Protein AF-A0A846UZ85-F1 (afdb_monomer_lite)

Radius of gyration: 20.07 Å; chains: 1; bounding box: 70×43×36 Å

Secondary structure (DSSP, 8-state):
---SSHHHHHHHHHHHHHSSS---EEE-TTS-EEETT-EEEE-SSEEEESSHHHHHHHHHHHHHT-HHHHHHHHTTTEEEESS--EEEEEEE-TT-SEEEEEETT-S-SS-TTSPEEEEEEGGGEESSS----

Foldseek 3Di:
DPPPPPVVVVVVVVVVVVPDDDDDWDAALVRDIDDAQAKWKFAAWFKWFLDPVLVVVLVVCVVVVNPVCNVVSCVVGMDTDRAIDIWGFHADDPPDQKTKIWAQQPDDDPDSRGTRITIGGSSRIGSDNDNDD

Sequence (133 aa):
MNLSHRTWLAAALTASLAGCHHGPTAPSADGGTLKEGLTAYARHATIGCKAKEDLETAAGFAKQGDKAGFFNYINGRCAAFDKPEAVKIARIEQGTSEQLVLVKGLDEPSDPSQPSELWMRNTSLTVNKQVQP

pLDDT: mean 79.58, std 17.71, range [40.59, 95.06]

Structure (mmCIF, N/CA/C/O backbone):
data_AF-A0A846UZ85-F1
#
_entry.id   AF-A0A846UZ85-F1
#
loop_
_atom_site.group_PDB
_atom_site.id
_atom_site.type_symbol
_atom_site.label_atom_id
_atom_site.label_alt_id
_atom_site.label_comp_id
_atom_site.label_asym_id
_atom_site.label_entity_id
_atom_site.label_seq_id
_atom_site.pdbx_PDB_ins_code
_atom_site.Cartn_x
_atom_site.Cartn_y
_atom_site.Cartn_z
_atom_site.occupancy
_atom_site.B_iso_or_equiv
_atom_site.auth_seq_id
_atom_site.auth_comp_id
_atom_site.auth_asym_id
_atom_site.auth_atom_id
_atom_site.pdbx_PDB_model_num
ATOM 1 N N . MET A 1 1 ? 52.066 28.495 -8.407 1.00 45.22 1 MET A N 1
ATOM 2 C CA . MET A 1 1 ? 50.674 28.585 -7.913 1.00 45.22 1 MET A CA 1
ATOM 3 C C . MET A 1 1 ? 49.732 28.527 -9.106 1.00 45.22 1 MET A C 1
ATOM 5 O O . MET A 1 1 ? 49.708 29.484 -9.859 1.00 45.22 1 MET A O 1
ATOM 9 N N . ASN A 1 2 ? 49.049 27.401 -9.335 1.00 42.06 2 ASN A N 1
ATOM 10 C CA . ASN A 1 2 ? 47.767 27.339 -10.061 1.00 42.06 2 ASN A CA 1
ATOM 11 C C . ASN A 1 2 ? 47.242 25.894 -10.048 1.00 42.06 2 ASN A C 1
ATOM 13 O O . ASN A 1 2 ? 47.226 25.197 -11.056 1.00 42.06 2 ASN A O 1
ATOM 17 N N . LEU A 1 3 ? 46.870 25.419 -8.856 1.00 45.62 3 LEU A N 1
ATOM 18 C CA . LEU A 1 3 ? 46.318 24.076 -8.643 1.00 45.62 3 LEU A CA 1
ATOM 19 C C . LEU A 1 3 ? 44.891 24.130 -8.065 1.00 45.62 3 LEU A C 1
ATOM 21 O O . LEU A 1 3 ? 44.499 23.246 -7.318 1.00 45.62 3 LEU A O 1
ATOM 25 N N . SER A 1 4 ? 44.125 25.188 -8.372 1.00 52.66 4 SER A N 1
ATOM 26 C CA . SER A 1 4 ? 42.826 25.443 -7.716 1.00 52.66 4 SER A CA 1
ATOM 27 C C . SER A 1 4 ? 41.602 25.441 -8.644 1.00 52.66 4 SER A C 1
ATOM 29 O O . SER A 1 4 ? 40.477 25.513 -8.167 1.00 52.66 4 SER A O 1
ATOM 31 N N . HIS A 1 5 ? 41.773 25.325 -9.967 1.00 45.00 5 HIS A N 1
ATOM 32 C CA . HIS A 1 5 ? 40.640 25.452 -10.905 1.00 45.00 5 HIS A CA 1
ATOM 33 C C . HIS A 1 5 ? 40.160 24.137 -11.537 1.00 45.00 5 HIS A C 1
ATOM 35 O O . HIS A 1 5 ? 39.023 24.064 -11.994 1.00 45.00 5 HIS A O 1
ATOM 41 N N . ARG A 1 6 ? 40.978 23.075 -11.551 1.00 45.91 6 ARG A N 1
ATOM 42 C CA . ARG A 1 6 ? 40.608 21.795 -12.191 1.00 45.91 6 ARG A CA 1
ATOM 43 C C . ARG A 1 6 ? 39.785 20.863 -11.301 1.00 45.91 6 ARG A C 1
ATOM 45 O O . ARG A 1 6 ? 39.051 20.029 -11.817 1.00 45.91 6 ARG A O 1
ATOM 52 N N . THR A 1 7 ? 39.871 21.021 -9.985 1.00 47.78 7 THR A N 1
ATOM 53 C CA . THR A 1 7 ? 39.225 20.116 -9.022 1.00 47.78 7 THR A CA 1
ATOM 54 C C . THR A 1 7 ? 37.738 20.423 -8.819 1.00 47.78 7 THR A C 1
ATOM 56 O O . THR A 1 7 ? 36.971 19.530 -8.478 1.00 47.78 7 THR A O 1
ATOM 59 N N . TRP A 1 8 ? 37.300 21.656 -9.098 1.00 40.59 8 TRP A N 1
ATOM 60 C CA . TRP A 1 8 ? 35.896 22.068 -8.950 1.00 40.59 8 TRP A CA 1
ATOM 61 C C . TRP A 1 8 ? 35.003 21.656 -10.129 1.00 40.59 8 TRP A C 1
ATOM 63 O O . TRP A 1 8 ? 33.823 21.373 -9.939 1.00 40.59 8 TRP A O 1
ATOM 73 N N . LEU A 1 9 ? 35.563 21.547 -11.338 1.00 43.88 9 LEU A N 1
ATOM 74 C CA . LEU A 1 9 ? 34.821 21.111 -12.529 1.00 43.88 9 LEU A CA 1
ATOM 75 C C . LEU A 1 9 ? 34.467 19.618 -12.496 1.00 43.88 9 LEU A C 1
ATOM 77 O O . LEU A 1 9 ? 33.411 19.231 -12.989 1.00 43.88 9 LEU A O 1
ATOM 81 N N . ALA A 1 10 ? 35.306 18.784 -11.874 1.00 47.78 10 ALA A N 1
ATOM 82 C CA . ALA A 1 10 ? 35.020 17.359 -11.732 1.00 47.78 10 ALA A CA 1
ATOM 83 C C . ALA A 1 10 ? 33.866 17.098 -10.750 1.00 47.78 10 ALA A C 1
ATOM 85 O O . ALA A 1 10 ? 33.005 16.277 -11.046 1.00 47.78 10 ALA A O 1
ATOM 86 N N . ALA A 1 11 ? 33.804 17.834 -9.634 1.00 48.47 11 ALA A N 1
ATOM 87 C CA . ALA A 1 11 ? 32.744 17.684 -8.634 1.00 48.47 11 ALA A CA 1
ATOM 88 C C . ALA A 1 11 ? 31.370 18.157 -9.145 1.00 48.47 11 ALA A C 1
ATOM 90 O O . ALA A 1 11 ? 30.348 17.549 -8.833 1.00 48.47 11 ALA A O 1
ATOM 91 N N . ALA A 1 12 ? 31.338 19.204 -9.976 1.00 47.97 12 ALA A N 1
ATOM 92 C CA . ALA A 1 12 ? 30.100 19.679 -10.590 1.00 47.97 12 ALA A CA 1
ATOM 93 C C . ALA A 1 12 ? 29.547 18.698 -11.645 1.00 47.97 12 ALA A C 1
ATOM 95 O O . ALA A 1 12 ? 28.328 18.564 -11.768 1.00 47.97 12 ALA A O 1
ATOM 96 N N . LEU A 1 13 ? 30.411 17.968 -12.369 1.00 44.44 13 LEU A N 1
ATOM 97 C CA . LEU A 1 13 ? 29.971 16.955 -13.337 1.00 44.44 13 LEU A CA 1
ATOM 98 C C . LEU A 1 13 ? 29.518 15.641 -12.679 1.00 44.44 13 LEU A C 1
ATOM 100 O O . LEU A 1 13 ? 28.495 15.092 -13.080 1.00 44.44 13 LEU A O 1
ATOM 104 N N . THR A 1 14 ? 30.191 15.142 -11.637 1.00 49.66 14 THR A N 1
ATOM 105 C CA . THR A 1 14 ? 29.709 13.936 -10.932 1.00 49.66 14 THR A CA 1
ATOM 106 C C . THR A 1 14 ? 28.424 14.180 -10.140 1.00 49.66 14 THR A C 1
ATOM 108 O O . THR A 1 14 ? 27.604 13.269 -10.041 1.00 49.66 14 THR A O 1
ATOM 111 N N . ALA A 1 15 ? 28.184 15.402 -9.652 1.00 46.09 15 ALA A N 1
ATOM 112 C CA . ALA A 1 15 ? 26.910 15.765 -9.027 1.00 46.09 15 ALA A CA 1
ATOM 113 C C . ALA A 1 15 ? 25.755 15.906 -10.041 1.00 46.09 15 ALA A C 1
ATOM 115 O O . ALA A 1 15 ? 24.614 15.586 -9.715 1.00 46.09 15 ALA A O 1
ATOM 116 N N . SER A 1 16 ? 26.034 16.327 -11.281 1.00 43.34 16 SER A N 1
ATOM 117 C CA . SER A 1 16 ? 25.010 16.452 -12.333 1.00 43.34 16 SER A CA 1
ATOM 118 C C . SER A 1 16 ? 24.689 15.128 -13.038 1.00 43.34 16 SER A C 1
ATOM 120 O O . SER A 1 16 ? 23.579 14.963 -13.532 1.00 43.34 16 SER A O 1
ATOM 122 N N . LEU A 1 17 ? 25.588 14.139 -13.003 1.00 43.44 17 LEU A N 1
ATOM 123 C CA . LEU A 1 17 ? 25.321 12.775 -13.489 1.00 43.44 17 LEU A CA 1
ATOM 124 C C . LEU A 1 17 ? 24.546 11.898 -12.485 1.00 43.44 17 LEU A C 1
ATOM 126 O O . LEU A 1 17 ? 23.862 10.965 -12.901 1.00 43.44 17 LEU A O 1
ATOM 130 N N . ALA A 1 18 ? 24.578 12.211 -11.184 1.00 45.72 18 ALA A N 1
ATOM 131 C CA . ALA A 1 18 ? 23.742 11.536 -10.183 1.00 45.72 18 ALA A CA 1
ATOM 132 C C . ALA A 1 18 ? 22.276 12.031 -10.183 1.00 45.72 18 ALA A C 1
ATOM 134 O O . ALA A 1 18 ? 21.378 11.336 -9.699 1.00 45.72 18 ALA A O 1
ATOM 135 N N . GLY A 1 19 ? 22.023 13.215 -10.753 1.00 47.41 19 GLY A N 1
ATOM 136 C CA . GLY A 1 19 ? 20.718 13.881 -10.746 1.00 47.41 19 GLY A CA 1
ATOM 137 C C . GLY A 1 19 ? 19.748 13.492 -11.868 1.00 47.41 19 GLY A C 1
ATOM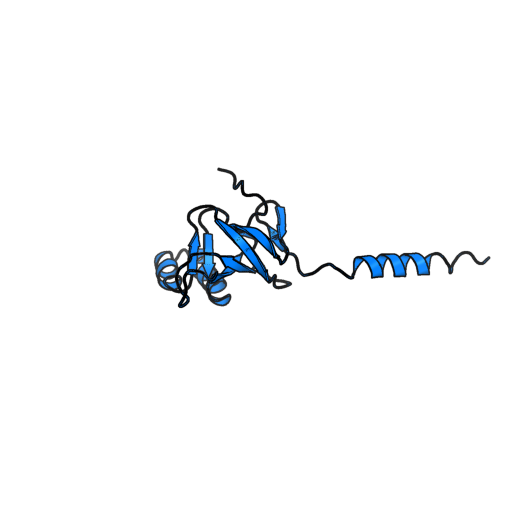 138 O O . GLY A 1 19 ? 18.609 13.942 -11.836 1.00 47.41 19 GLY A O 1
ATOM 139 N N . CYS A 1 20 ? 20.143 12.670 -12.848 1.00 51.69 20 CYS A N 1
ATOM 140 C CA . CYS A 1 20 ? 19.389 12.571 -14.111 1.00 51.69 20 CYS A CA 1
ATOM 141 C C . CYS A 1 20 ? 18.493 11.331 -14.307 1.00 51.69 20 CYS A C 1
ATOM 143 O O . CYS A 1 20 ? 17.842 11.250 -15.344 1.00 51.69 20 CYS A O 1
ATOM 145 N N . HIS A 1 21 ? 18.384 10.390 -13.357 1.00 51.00 21 HIS A N 1
ATOM 146 C CA . HIS A 1 21 ? 17.544 9.182 -13.547 1.00 51.00 21 HIS A CA 1
ATOM 147 C C . HIS A 1 21 ? 16.773 8.681 -12.314 1.00 51.00 21 HIS A C 1
ATOM 149 O O . HIS A 1 21 ? 16.266 7.559 -12.313 1.00 51.00 21 HIS A O 1
ATOM 155 N N . HIS A 1 22 ? 16.642 9.487 -11.263 1.00 59.28 22 HIS A N 1
ATOM 156 C CA . HIS A 1 22 ? 15.922 9.069 -10.060 1.00 59.28 22 HIS A CA 1
ATOM 157 C C . HIS A 1 22 ? 14.499 9.628 -10.085 1.00 59.28 22 HIS A C 1
ATOM 159 O O . HIS A 1 22 ? 14.227 10.696 -9.544 1.00 59.28 22 HIS A O 1
ATOM 165 N N . GLY A 1 23 ? 13.590 8.901 -10.746 1.00 73.19 23 GLY A N 1
ATOM 166 C CA . GLY A 1 23 ? 12.152 9.104 -10.555 1.00 73.19 23 GLY A CA 1
ATOM 167 C C . GLY A 1 23 ? 11.769 8.985 -9.070 1.00 73.19 23 GLY A C 1
ATOM 168 O O . GLY A 1 23 ? 12.566 8.488 -8.267 1.00 73.19 23 GLY A O 1
ATOM 169 N N . PRO A 1 24 ? 10.574 9.452 -8.678 1.00 87.12 24 PRO A N 1
ATOM 170 C CA . PRO A 1 24 ? 10.148 9.424 -7.286 1.00 87.12 24 PRO A CA 1
ATOM 171 C C . PRO A 1 24 ? 10.227 8.010 -6.695 1.00 87.12 24 PRO A C 1
ATOM 173 O O . PRO A 1 24 ? 9.901 7.014 -7.339 1.00 87.12 24 PRO A O 1
ATOM 176 N N . THR A 1 25 ? 10.688 7.939 -5.448 1.00 90.88 25 THR A N 1
ATOM 177 C CA . THR A 1 25 ? 10.810 6.709 -4.656 1.00 90.88 25 THR A CA 1
ATOM 178 C C . THR A 1 25 ? 10.123 6.897 -3.316 1.00 90.88 25 THR A C 1
ATOM 180 O O . THR A 1 25 ? 10.090 8.019 -2.810 1.00 90.88 25 THR A O 1
ATOM 183 N N . ALA A 1 26 ? 9.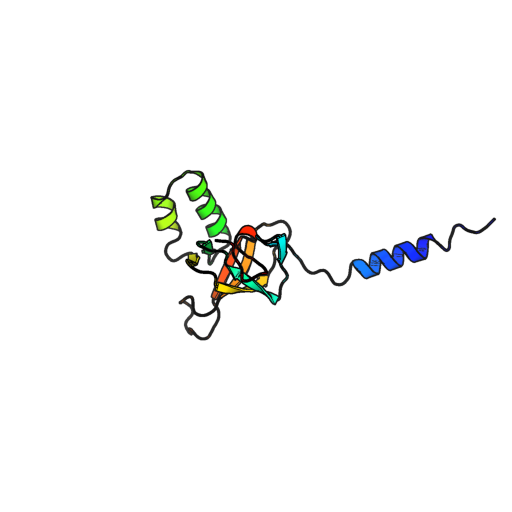694 5.813 -2.673 1.00 91.31 26 ALA A N 1
ATOM 184 C CA . ALA A 1 26 ? 9.353 5.862 -1.250 1.00 91.31 26 ALA A CA 1
ATOM 185 C C . ALA A 1 26 ? 9.820 4.602 -0.512 1.00 91.31 26 ALA A C 1
ATOM 187 O O . ALA A 1 26 ? 10.085 3.581 -1.152 1.00 91.31 26 ALA A O 1
ATOM 188 N N . PRO A 1 27 ? 9.935 4.644 0.825 1.00 93.00 27 PRO A N 1
ATOM 189 C CA . PRO A 1 27 ? 10.283 3.459 1.592 1.00 93.00 27 PRO A CA 1
ATOM 190 C C . PRO A 1 27 ? 9.124 2.460 1.580 1.00 93.00 27 PRO A C 1
ATOM 192 O O . PRO A 1 27 ? 7.960 2.850 1.637 1.00 93.00 27 PRO A O 1
ATOM 195 N N . SER A 1 28 ? 9.453 1.178 1.518 1.00 92.38 28 SER A N 1
ATOM 196 C CA . SER A 1 28 ? 8.521 0.062 1.714 1.00 92.38 28 SER A CA 1
ATOM 197 C C . SER A 1 28 ? 8.469 -0.358 3.185 1.00 92.38 28 SER A C 1
ATOM 199 O O . SER A 1 28 ? 9.335 0.006 3.984 1.00 92.38 28 SER A O 1
ATOM 201 N N . ALA A 1 29 ? 7.462 -1.144 3.550 1.00 91.56 29 ALA A N 1
ATOM 202 C CA . ALA A 1 29 ? 7.252 -1.626 4.910 1.00 91.56 29 ALA A CA 1
ATOM 203 C C . ALA A 1 29 ? 8.360 -2.567 5.419 1.00 91.56 29 ALA A C 1
ATOM 205 O O . ALA A 1 29 ? 8.559 -2.666 6.626 1.00 91.56 29 ALA A O 1
ATOM 206 N N . ASP A 1 30 ? 9.078 -3.246 4.521 1.00 91.50 30 ASP A N 1
ATOM 207 C CA . ASP A 1 30 ? 10.199 -4.146 4.819 1.00 91.50 30 ASP A CA 1
ATOM 208 C C . ASP A 1 30 ? 11.573 -3.466 4.663 1.00 91.50 30 ASP A C 1
ATOM 210 O O . ASP A 1 30 ? 12.601 -4.134 4.591 1.00 91.50 30 ASP A O 1
ATOM 214 N N . GLY A 1 31 ? 11.608 -2.129 4.621 1.00 89.88 31 GLY A N 1
ATOM 215 C CA . GLY A 1 31 ? 12.848 -1.348 4.580 1.00 89.88 31 GLY A CA 1
ATOM 216 C C . GLY A 1 31 ? 13.507 -1.250 3.199 1.00 89.88 31 GLY A C 1
ATOM 217 O O . GLY A 1 31 ? 14.543 -0.602 3.067 1.00 89.88 31 GLY A O 1
ATOM 218 N N . GLY A 1 32 ? 12.914 -1.846 2.161 1.00 91.88 32 GLY A N 1
ATOM 219 C CA . GLY A 1 32 ? 13.313 -1.645 0.766 1.00 91.88 32 GLY A CA 1
ATOM 220 C C . GLY A 1 32 ? 12.790 -0.334 0.164 1.00 91.88 32 GLY A C 1
ATOM 221 O O . GLY A 1 32 ? 12.094 0.444 0.824 1.00 91.88 32 GLY A O 1
ATOM 222 N N . THR A 1 33 ? 13.057 -0.121 -1.126 1.00 93.25 33 THR A N 1
ATOM 223 C CA . THR A 1 33 ? 12.666 1.095 -1.860 1.00 93.25 33 THR A CA 1
ATOM 224 C C . THR A 1 33 ? 11.650 0.788 -2.956 1.00 93.25 33 THR A C 1
ATOM 226 O O . THR A 1 33 ? 11.934 0.026 -3.880 1.00 93.25 33 THR A O 1
ATOM 229 N N . LEU A 1 34 ? 10.494 1.443 -2.890 1.00 93.12 34 LEU A N 1
ATOM 230 C CA . LEU A 1 34 ? 9.455 1.427 -3.916 1.00 93.12 34 LEU A CA 1
ATOM 231 C C . LEU A 1 34 ? 9.803 2.378 -5.066 1.00 93.12 34 LEU A C 1
ATOM 233 O O . LEU A 1 34 ? 10.319 3.475 -4.832 1.00 93.12 34 LEU A O 1
ATOM 237 N N . LYS A 1 35 ? 9.501 1.955 -6.299 1.00 92.69 35 LYS A N 1
ATOM 238 C CA . LYS A 1 35 ? 9.711 2.702 -7.551 1.00 92.69 35 LYS A CA 1
ATOM 239 C C . LYS A 1 35 ? 8.534 2.487 -8.496 1.00 92.69 35 LYS A C 1
ATOM 241 O O . LYS A 1 35 ? 7.930 1.418 -8.479 1.00 92.69 35 LYS A O 1
ATOM 246 N N . GLU A 1 36 ? 8.247 3.458 -9.355 1.00 91.88 36 GLU A N 1
ATOM 247 C CA . GLU A 1 36 ? 7.276 3.273 -10.439 1.00 91.88 36 GLU A CA 1
ATOM 248 C C . GLU A 1 36 ? 7.660 2.086 -11.334 1.00 91.88 36 GLU A C 1
ATOM 250 O O . GLU A 1 36 ? 8.836 1.806 -11.574 1.00 91.88 36 GLU A O 1
ATOM 255 N N . GLY A 1 37 ? 6.656 1.341 -11.791 1.00 90.81 37 GLY A N 1
ATOM 256 C CA . GLY A 1 37 ? 6.817 0.116 -12.567 1.00 90.81 37 GLY A CA 1
ATOM 257 C C . GLY A 1 37 ? 7.202 -1.123 -11.752 1.00 90.81 37 GLY A C 1
ATOM 258 O O . GLY A 1 37 ? 7.082 -2.232 -12.278 1.00 90.81 37 GLY A O 1
ATOM 259 N N . LEU A 1 38 ? 7.614 -0.969 -10.488 1.00 93.75 38 LEU A N 1
ATOM 260 C CA . LEU A 1 38 ? 7.988 -2.082 -9.616 1.00 93.75 38 LEU A CA 1
ATOM 261 C C . LEU A 1 38 ? 6.767 -2.940 -9.268 1.00 93.75 38 LEU A C 1
ATOM 263 O O . LEU A 1 38 ? 5.681 -2.425 -9.011 1.00 93.75 38 LEU A O 1
ATOM 267 N N . THR A 1 39 ? 6.962 -4.257 -9.211 1.00 94.56 39 THR A N 1
ATOM 268 C CA . THR A 1 39 ? 6.008 -5.149 -8.540 1.00 94.56 39 THR A CA 1
ATOM 269 C C . THR A 1 39 ? 6.332 -5.179 -7.053 1.00 94.56 39 THR A C 1
ATOM 271 O O . THR A 1 39 ? 7.433 -5.572 -6.673 1.00 94.56 39 THR A O 1
ATOM 274 N N . ALA A 1 40 ? 5.379 -4.757 -6.234 1.00 93.81 40 ALA A N 1
ATOM 275 C CA . ALA A 1 40 ? 5.418 -4.848 -4.783 1.00 93.81 40 ALA A CA 1
ATOM 276 C C . ALA A 1 40 ? 4.330 -5.818 -4.308 1.00 93.81 40 ALA A C 1
ATOM 278 O O . ALA A 1 40 ? 3.567 -6.363 -5.109 1.00 93.81 40 ALA A O 1
ATOM 279 N N . TYR A 1 41 ? 4.255 -6.035 -3.003 1.00 92.44 41 TYR A N 1
ATOM 280 C CA . TYR A 1 41 ? 3.249 -6.890 -2.396 1.00 92.44 41 TYR A CA 1
ATOM 281 C C . TYR A 1 41 ? 2.475 -6.106 -1.350 1.00 92.44 41 TYR A C 1
ATOM 283 O O . TYR A 1 41 ? 3.078 -5.466 -0.491 1.00 92.44 41 TYR A O 1
ATOM 291 N N . ALA A 1 42 ? 1.147 -6.165 -1.404 1.00 91.62 42 ALA A N 1
ATOM 292 C CA . ALA A 1 42 ? 0.321 -5.745 -0.285 1.00 91.62 42 ALA A CA 1
ATOM 293 C C . ALA A 1 42 ? 0.742 -6.558 0.944 1.00 91.62 42 ALA A C 1
ATOM 295 O O . ALA A 1 42 ? 0.743 -7.789 0.930 1.00 91.62 42 ALA A O 1
ATOM 296 N N . ARG A 1 43 ? 1.150 -5.868 2.003 1.00 83.50 43 ARG A N 1
ATOM 297 C CA . ARG A 1 43 ? 1.368 -6.459 3.320 1.00 83.50 43 ARG A CA 1
ATOM 298 C C . ARG A 1 43 ? 0.027 -7.033 3.808 1.00 83.50 43 ARG A C 1
ATOM 300 O O . ARG A 1 43 ? -1.012 -6.525 3.399 1.00 83.50 43 ARG A O 1
ATOM 307 N N . HIS A 1 44 ? 0.039 -8.076 4.648 1.00 74.38 44 HIS A N 1
ATOM 308 C CA . HIS A 1 44 ? -1.180 -8.658 5.249 1.00 74.38 44 HIS A CA 1
ATOM 309 C C . HIS A 1 44 ? -2.213 -7.598 5.687 1.00 74.38 44 HIS A C 1
ATOM 311 O O . HIS A 1 44 ? -1.812 -6.493 6.047 1.00 74.38 44 HIS A O 1
ATOM 317 N N . ALA A 1 45 ? -3.500 -7.975 5.724 1.00 80.25 45 ALA A N 1
ATOM 318 C CA . ALA A 1 45 ? -4.646 -7.182 6.195 1.00 80.25 45 ALA A CA 1
ATOM 319 C C . ALA A 1 45 ? -4.470 -5.662 6.006 1.00 80.25 45 ALA A C 1
ATOM 321 O O . ALA A 1 45 ? -4.237 -4.916 6.961 1.00 80.25 45 ALA A O 1
ATOM 322 N N . THR A 1 46 ? -4.560 -5.205 4.759 1.00 89.62 46 THR A N 1
ATOM 323 C CA . THR A 1 46 ? -4.486 -3.780 4.410 1.00 89.62 46 THR A CA 1
ATOM 324 C C . THR A 1 46 ? -5.639 -3.364 3.502 1.00 89.62 46 THR A C 1
ATOM 326 O O . THR A 1 46 ? -6.472 -4.184 3.126 1.00 89.62 46 THR A O 1
ATOM 329 N N . ILE A 1 47 ? -5.708 -2.078 3.164 1.00 91.44 47 ILE A N 1
ATOM 330 C CA . ILE A 1 47 ? -6.683 -1.530 2.227 1.00 91.44 47 ILE A CA 1
ATOM 331 C C . ILE A 1 47 ? -5.992 -0.720 1.131 1.00 91.44 47 ILE A C 1
ATOM 333 O O . ILE A 1 47 ? -4.951 -0.096 1.353 1.00 91.44 47 ILE A O 1
ATOM 337 N N . GLY A 1 48 ? -6.616 -0.698 -0.040 1.00 93.38 48 GLY A N 1
ATOM 338 C CA . GLY A 1 48 ? -6.339 0.262 -1.101 1.00 93.38 48 GLY A CA 1
ATOM 339 C C . GLY A 1 48 ? -7.635 0.931 -1.532 1.00 93.38 48 GLY A C 1
ATOM 340 O O . GLY A 1 48 ? -8.651 0.254 -1.655 1.00 93.38 48 GLY A O 1
ATOM 341 N N . CYS A 1 49 ? -7.627 2.245 -1.729 1.00 93.75 49 CYS A N 1
ATOM 342 C CA . CYS A 1 49 ? -8.835 3.020 -2.012 1.00 93.75 49 CYS A CA 1
ATOM 343 C C . CYS A 1 49 ? -8.830 3.604 -3.423 1.00 93.75 49 CYS A C 1
ATOM 345 O O . CYS A 1 49 ? -7.777 3.945 -3.951 1.00 93.75 49 CYS A O 1
ATOM 347 N N . LYS A 1 50 ? -10.009 3.735 -4.036 1.00 91.75 50 LYS A N 1
ATOM 348 C CA . LYS A 1 50 ? -10.166 4.303 -5.385 1.00 91.75 50 LYS A CA 1
ATOM 349 C C . LYS A 1 50 ? -9.729 5.772 -5.431 1.00 91.75 50 LYS A C 1
ATOM 351 O O . LYS A 1 50 ? -9.164 6.209 -6.429 1.00 91.75 50 LYS A O 1
ATOM 356 N N . ALA A 1 51 ? -9.941 6.512 -4.341 1.00 91.62 51 ALA A N 1
ATOM 357 C CA . ALA A 1 51 ? -9.461 7.878 -4.168 1.00 91.62 51 ALA A CA 1
ATOM 358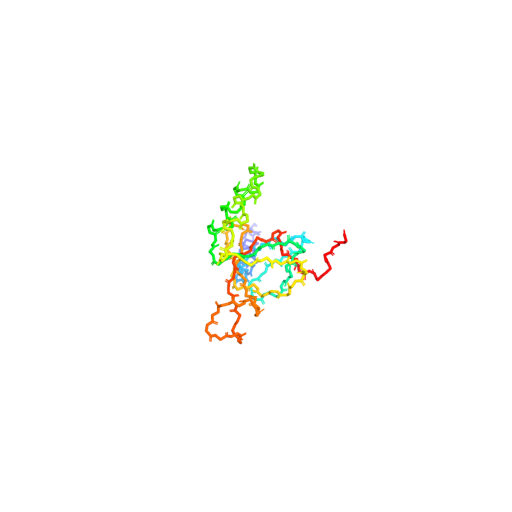 C C . ALA A 1 51 ? -8.428 7.974 -3.036 1.00 91.62 51 ALA A C 1
ATOM 360 O O . ALA A 1 51 ? -8.421 7.175 -2.094 1.00 91.62 51 ALA A O 1
ATOM 361 N N . LYS A 1 52 ? -7.544 8.969 -3.122 1.00 91.19 52 LYS A N 1
ATOM 362 C CA . LYS A 1 52 ? -6.489 9.187 -2.128 1.00 91.19 52 LYS A CA 1
ATOM 363 C C . LYS A 1 52 ? -7.066 9.710 -0.811 1.00 91.19 52 LYS A C 1
ATOM 365 O O . LYS A 1 52 ? -6.663 9.278 0.264 1.00 91.19 52 LYS A O 1
ATOM 370 N N . GLU A 1 53 ? -8.062 10.582 -0.894 1.00 92.06 53 GLU A N 1
ATOM 371 C CA . GLU A 1 53 ? -8.752 11.212 0.236 1.00 92.06 53 GLU A CA 1
ATOM 372 C C . GLU A 1 53 ? -9.491 10.176 1.103 1.00 92.06 53 GLU A C 1
ATOM 374 O O . GLU A 1 53 ? -9.625 10.335 2.323 1.00 92.06 53 GLU A O 1
ATOM 379 N N . ASP A 1 54 ? -9.921 9.069 0.489 1.00 93.56 54 ASP A N 1
ATOM 380 C CA . ASP A 1 54 ? -10.542 7.954 1.201 1.00 93.56 54 ASP A CA 1
ATOM 381 C C . ASP A 1 54 ? -9.540 7.270 2.150 1.00 93.56 54 ASP A C 1
ATOM 383 O O . ASP A 1 54 ? -9.928 6.854 3.244 1.00 93.56 54 ASP A O 1
ATOM 387 N N . LEU A 1 55 ? -8.242 7.205 1.805 1.00 90.56 55 LEU A N 1
ATOM 388 C CA . LEU A 1 55 ? -7.212 6.674 2.710 1.00 90.56 55 LEU A CA 1
ATOM 389 C C . LEU A 1 55 ? -7.038 7.553 3.947 1.00 90.56 55 LEU A C 1
ATOM 391 O O . LEU A 1 55 ? -6.880 7.032 5.057 1.00 90.56 55 LEU A O 1
ATOM 395 N N . GLU A 1 56 ? -7.014 8.873 3.766 1.00 88.75 56 GLU A N 1
ATOM 396 C CA . GLU A 1 56 ? -6.866 9.834 4.863 1.00 88.75 56 GLU A CA 1
ATOM 397 C C . GLU A 1 56 ? -8.054 9.744 5.815 1.00 88.75 56 GLU A C 1
ATOM 399 O O . GLU A 1 56 ? -7.881 9.617 7.032 1.00 88.75 56 GLU A O 1
ATOM 404 N N . THR A 1 57 ? -9.260 9.705 5.254 1.00 91.75 57 THR A N 1
ATOM 405 C CA . THR A 1 57 ? -10.493 9.605 6.033 1.00 91.75 57 THR A CA 1
ATOM 406 C C . THR A 1 57 ? -10.597 8.259 6.752 1.00 91.75 57 THR A C 1
ATOM 408 O O . THR A 1 57 ? -10.887 8.219 7.950 1.00 91.75 57 THR A O 1
ATOM 411 N N . ALA A 1 58 ? -10.255 7.154 6.081 1.00 88.38 58 ALA A N 1
ATOM 412 C CA . ALA A 1 58 ? -10.175 5.832 6.697 1.00 88.38 58 ALA A CA 1
ATOM 413 C C . ALA A 1 58 ? -9.135 5.790 7.838 1.00 88.38 58 ALA A C 1
ATOM 415 O O . ALA A 1 58 ? -9.387 5.206 8.894 1.00 88.38 58 ALA A O 1
ATOM 416 N N . ALA A 1 59 ? -7.988 6.471 7.690 1.00 85.31 59 ALA A N 1
ATOM 417 C CA . ALA A 1 59 ? -7.045 6.668 8.798 1.00 85.31 59 ALA A CA 1
ATOM 418 C C . ALA A 1 59 ? -7.665 7.445 9.959 1.00 85.31 59 ALA A C 1
ATOM 420 O O . ALA A 1 59 ? -7.386 7.132 11.116 1.00 85.31 59 ALA A O 1
ATOM 421 N N . GLY A 1 60 ? -8.455 8.474 9.651 1.00 89.88 60 GLY A N 1
ATOM 422 C CA . GLY A 1 60 ? -9.166 9.288 10.628 1.00 89.88 60 GLY A CA 1
ATOM 423 C C . GLY A 1 60 ? -10.065 8.439 11.522 1.00 89.88 60 GLY A C 1
ATOM 424 O O . GLY A 1 60 ? -9.939 8.522 12.744 1.00 89.88 60 GLY A O 1
ATOM 425 N N . PHE A 1 61 ? -10.891 7.570 10.931 1.00 89.75 61 PHE A N 1
ATOM 426 C CA . PHE A 1 61 ? -11.735 6.633 11.681 1.00 89.75 61 PHE A CA 1
ATOM 427 C C . PHE A 1 61 ? -10.912 5.652 12.524 1.00 89.75 61 PHE A C 1
ATOM 429 O O . PHE A 1 61 ? -11.183 5.478 13.713 1.00 89.75 61 PHE A O 1
ATOM 436 N N . ALA A 1 62 ? -9.858 5.062 11.947 1.00 83.44 62 ALA A N 1
ATOM 437 C CA . ALA A 1 62 ? -8.995 4.120 12.661 1.00 83.44 62 ALA A CA 1
ATOM 438 C C . ALA A 1 62 ? -8.312 4.759 13.886 1.00 83.44 62 ALA A C 1
ATOM 440 O O . ALA A 1 62 ? -8.263 4.148 14.952 1.00 83.44 62 ALA A O 1
ATOM 441 N N . LYS A 1 63 ? -7.837 6.007 13.766 1.00 88.69 63 LYS A N 1
ATOM 442 C CA . LYS A 1 63 ? -7.230 6.767 14.875 1.00 88.69 63 LYS A CA 1
ATOM 443 C C . LYS A 1 63 ? -8.219 7.081 15.997 1.00 88.69 63 LYS A C 1
ATOM 445 O O . LYS A 1 63 ? -7.816 7.156 17.152 1.00 88.69 63 LYS A O 1
ATOM 450 N N . GLN A 1 64 ? -9.492 7.267 15.662 1.00 92.50 64 GLN A N 1
ATOM 451 C CA . GLN A 1 64 ? -10.563 7.542 16.625 1.00 92.50 64 GLN A CA 1
ATOM 452 C C . GLN A 1 64 ? -11.118 6.266 17.277 1.00 92.50 64 GLN A C 1
ATOM 454 O O . GLN A 1 64 ? -11.911 6.349 18.209 1.00 92.50 64 GLN A O 1
ATOM 459 N N . GLY A 1 65 ? -10.716 5.084 16.799 1.00 90.81 65 GLY A N 1
ATOM 460 C CA . GLY A 1 65 ? -11.251 3.805 17.264 1.00 90.81 65 GLY A CA 1
ATOM 461 C C . GLY A 1 65 ? -12.674 3.508 16.777 1.00 90.81 65 GLY A C 1
ATOM 462 O O . GLY A 1 65 ? -13.272 2.528 17.225 1.00 90.81 65 GLY A O 1
ATOM 463 N N . ASP A 1 66 ? -13.214 4.303 15.848 1.00 93.00 66 ASP A N 1
ATOM 464 C CA . ASP A 1 66 ? -14.553 4.113 15.291 1.00 93.00 66 ASP A CA 1
ATOM 465 C C . ASP A 1 66 ? -14.543 3.039 14.196 1.00 93.00 66 ASP A C 1
ATOM 467 O O . ASP A 1 66 ? -14.441 3.309 12.997 1.00 93.00 66 ASP A O 1
ATOM 471 N N . LYS A 1 67 ? -14.633 1.778 14.628 1.00 90.06 67 LYS A N 1
ATOM 472 C CA . LYS A 1 67 ? -14.640 0.622 13.721 1.00 90.06 67 LYS A CA 1
ATOM 473 C C . LYS A 1 67 ? -15.882 0.587 12.831 1.00 90.06 67 LYS A C 1
ATOM 475 O O . LYS A 1 67 ? -15.778 0.216 11.667 1.00 90.06 67 LYS A O 1
ATOM 480 N N . ALA A 1 68 ? -17.049 0.943 13.368 1.00 91.94 68 ALA A N 1
ATOM 481 C CA . ALA A 1 68 ? -18.296 0.899 12.608 1.00 91.94 68 ALA A CA 1
ATOM 482 C C . ALA A 1 68 ? -18.303 1.978 11.517 1.00 91.94 68 ALA A C 1
ATOM 484 O O . ALA A 1 68 ? -18.601 1.675 10.362 1.00 91.94 68 ALA A O 1
ATOM 485 N N . GLY A 1 69 ? -17.897 3.206 11.858 1.00 90.25 69 GLY A N 1
ATOM 486 C CA . GLY A 1 69 ? -17.702 4.286 10.895 1.00 90.25 69 GLY A CA 1
ATOM 487 C C . GLY A 1 69 ? -16.653 3.939 9.844 1.00 90.25 69 GLY A C 1
ATOM 488 O O . GLY A 1 69 ? -16.909 4.130 8.657 1.00 90.25 69 GLY A O 1
ATOM 489 N N . PHE A 1 70 ? -15.535 3.326 10.248 1.00 91.44 70 PHE A N 1
ATOM 490 C CA . PHE A 1 70 ? -14.515 2.837 9.319 1.00 91.44 70 PHE A CA 1
ATOM 491 C C . PHE A 1 70 ? -15.097 1.879 8.270 1.00 91.44 70 PHE A C 1
ATOM 493 O O . PHE A 1 70 ? -14.992 2.160 7.077 1.00 91.44 70 PHE A O 1
ATOM 500 N N . PHE A 1 71 ? -15.737 0.780 8.691 1.00 90.69 71 PHE A N 1
ATOM 501 C CA . PHE A 1 71 ? -16.269 -0.228 7.762 1.00 90.69 71 PHE A CA 1
ATOM 502 C C . PHE A 1 71 ? -17.374 0.328 6.862 1.00 90.69 71 PHE A C 1
ATOM 504 O O . PHE A 1 71 ? -17.392 0.039 5.666 1.00 90.69 71 PHE A O 1
ATOM 511 N N . ASN A 1 72 ? -18.257 1.166 7.410 1.00 91.88 72 ASN A N 1
ATOM 512 C CA . ASN A 1 72 ? -19.304 1.818 6.628 1.00 91.88 72 ASN A CA 1
ATOM 513 C C . ASN A 1 72 ? -18.725 2.774 5.578 1.00 91.88 72 ASN A C 1
ATOM 515 O O . ASN A 1 72 ? -19.257 2.860 4.475 1.00 91.88 72 ASN A O 1
ATOM 519 N N . TYR A 1 73 ? -17.643 3.482 5.908 1.00 91.81 73 TYR A N 1
ATOM 520 C CA . TYR A 1 73 ? -17.021 4.444 5.007 1.00 91.81 73 TYR A CA 1
ATOM 521 C C . TYR A 1 73 ? -16.272 3.772 3.856 1.00 91.81 73 TYR A C 1
ATOM 523 O O . TYR A 1 73 ? -16.422 4.191 2.711 1.00 91.81 73 TYR A O 1
ATOM 531 N N . ILE A 1 74 ? -15.473 2.737 4.137 1.00 91.06 74 ILE A N 1
ATOM 532 C CA . ILE A 1 74 ? -14.647 2.096 3.102 1.00 91.06 74 ILE A CA 1
ATOM 533 C C . ILE A 1 74 ? -15.464 1.244 2.118 1.00 91.06 74 ILE A C 1
ATOM 535 O O . ILE A 1 74 ? -14.966 0.912 1.042 1.00 91.06 74 ILE A O 1
ATOM 539 N N . ASN A 1 75 ? -16.710 0.898 2.457 1.00 89.44 75 ASN A N 1
ATOM 540 C CA . ASN A 1 75 ? -17.573 0.070 1.620 1.00 89.44 75 ASN A CA 1
ATOM 541 C C . ASN A 1 75 ? -17.803 0.704 0.232 1.00 89.44 75 ASN A C 1
ATOM 543 O O . ASN A 1 75 ? -18.264 1.839 0.119 1.00 89.44 75 ASN A O 1
ATOM 547 N N . GLY A 1 76 ? -17.455 -0.025 -0.833 1.00 85.50 76 GLY A N 1
ATOM 548 C CA . GLY A 1 76 ? -17.533 0.437 -2.228 1.00 85.50 76 GLY A CA 1
ATOM 549 C C . GLY A 1 76 ? -16.453 1.447 -2.654 1.00 85.50 76 GLY A C 1
ATOM 550 O O . GLY A 1 76 ? -16.311 1.722 -3.851 1.00 85.50 76 GLY A O 1
ATOM 551 N N . ARG A 1 77 ? -15.668 1.969 -1.702 1.00 91.44 77 ARG A N 1
ATOM 552 C CA . ARG A 1 77 ? -14.615 2.978 -1.924 1.00 91.44 77 ARG A CA 1
ATOM 553 C C . ARG A 1 77 ? -13.214 2.392 -1.886 1.00 91.44 77 ARG A C 1
ATOM 555 O O . ARG A 1 77 ? -12.328 2.863 -2.595 1.00 91.44 77 ARG A O 1
ATOM 562 N N . CYS A 1 78 ? -13.025 1.347 -1.091 1.00 91.62 78 CYS A N 1
ATOM 563 C CA . CYS A 1 78 ? -11.754 0.663 -0.944 1.00 91.62 78 CYS A CA 1
ATOM 564 C C . CYS A 1 78 ? -11.914 -0.845 -1.120 1.00 91.62 78 CYS A C 1
ATOM 566 O O . CYS A 1 78 ? -12.979 -1.411 -0.883 1.00 91.62 78 CYS A O 1
ATOM 568 N N . ALA A 1 79 ? -10.820 -1.489 -1.506 1.00 90.19 79 ALA A N 1
ATOM 569 C CA . ALA A 1 79 ? -10.650 -2.928 -1.479 1.00 90.19 79 ALA A CA 1
ATOM 570 C C . ALA A 1 79 ? -9.818 -3.321 -0.255 1.00 90.19 79 ALA A C 1
ATOM 572 O O . ALA A 1 79 ? -8.832 -2.655 0.073 1.00 90.19 79 ALA A O 1
ATOM 573 N N . ALA A 1 80 ? -10.223 -4.403 0.408 1.00 88.50 80 ALA A N 1
ATOM 574 C CA . ALA A 1 80 ? -9.472 -5.014 1.495 1.00 88.50 80 ALA A CA 1
ATOM 575 C C . ALA A 1 80 ? -8.602 -6.162 0.964 1.00 88.50 80 ALA A C 1
ATOM 577 O O . ALA A 1 80 ? -9.041 -6.956 0.134 1.00 88.50 80 ALA A O 1
ATOM 578 N N . PHE A 1 81 ? -7.376 -6.250 1.470 1.00 87.69 81 PHE A N 1
ATOM 579 C CA . PHE A 1 81 ? -6.386 -7.262 1.124 1.00 87.69 81 PHE A CA 1
ATOM 580 C C . PHE A 1 81 ? -6.089 -8.117 2.353 1.00 87.69 81 PHE A C 1
ATOM 582 O O . PHE A 1 81 ? -5.246 -7.765 3.179 1.00 87.69 81 PHE A O 1
ATOM 589 N N . ASP A 1 82 ? -6.768 -9.256 2.478 1.00 83.31 82 ASP A N 1
ATOM 590 C CA . ASP A 1 82 ? -6.617 -10.150 3.638 1.00 83.31 82 ASP A CA 1
ATOM 591 C C . ASP A 1 82 ? -5.376 -11.055 3.553 1.00 83.31 82 ASP A C 1
ATOM 593 O O . ASP A 1 82 ? -4.938 -11.638 4.544 1.00 83.31 82 ASP A O 1
ATOM 597 N N . LYS A 1 83 ? -4.773 -11.161 2.366 1.00 83.00 83 LYS A N 1
ATOM 598 C CA . LYS A 1 83 ? -3.567 -11.950 2.086 1.00 83.00 83 LYS A CA 1
ATOM 599 C C . LYS A 1 83 ? -2.568 -11.120 1.279 1.00 83.00 83 LYS A C 1
ATOM 601 O O . LYS A 1 83 ? -2.991 -10.191 0.591 1.00 83.00 83 LYS A O 1
ATOM 606 N N . PRO A 1 84 ? -1.270 -11.471 1.293 1.00 86.50 84 PRO A N 1
ATOM 607 C CA . PRO A 1 84 ? -0.311 -10.785 0.450 1.00 86.50 84 PRO A CA 1
ATOM 608 C C . PRO A 1 84 ? -0.639 -10.968 -1.031 1.00 86.50 84 PRO A C 1
ATOM 610 O O . PRO A 1 84 ? -0.725 -12.094 -1.529 1.00 86.50 84 PRO A O 1
ATOM 613 N N . GLU A 1 85 ? -0.797 -9.853 -1.733 1.00 88.50 85 GLU A N 1
ATOM 614 C CA . GLU A 1 85 ? -1.145 -9.810 -3.150 1.00 88.50 85 GLU A CA 1
ATOM 615 C C . GLU A 1 85 ? -0.109 -9.002 -3.924 1.00 88.50 85 GLU A C 1
ATOM 617 O O . GLU A 1 85 ? 0.367 -7.974 -3.448 1.00 88.50 85 GLU A O 1
ATOM 622 N N . ALA A 1 86 ? 0.267 -9.485 -5.110 1.00 90.69 86 ALA A N 1
ATOM 623 C CA . ALA A 1 86 ? 1.185 -8.763 -5.978 1.00 90.69 86 ALA A CA 1
ATOM 624 C C . ALA A 1 86 ? 0.467 -7.573 -6.623 1.00 90.69 86 ALA A C 1
ATOM 626 O O . ALA A 1 86 ? -0.560 -7.741 -7.278 1.00 90.69 86 ALA A O 1
ATOM 627 N N . VAL A 1 87 ? 1.056 -6.391 -6.496 1.00 93.12 87 VAL A N 1
ATOM 628 C CA . VAL A 1 87 ? 0.554 -5.146 -7.080 1.00 93.12 87 VAL A CA 1
ATOM 629 C C . VAL A 1 87 ? 1.665 -4.482 -7.880 1.00 93.12 87 VAL A C 1
ATOM 631 O O . VAL A 1 87 ? 2.846 -4.621 -7.556 1.00 93.12 87 VAL A O 1
ATOM 634 N N . LYS A 1 88 ? 1.317 -3.745 -8.934 1.00 94.94 88 LYS A N 1
ATOM 635 C CA . LYS A 1 88 ? 2.300 -2.967 -9.698 1.00 94.94 88 LYS A CA 1
ATOM 636 C C . LYS A 1 88 ? 2.192 -1.500 -9.328 1.00 94.94 88 LYS A C 1
ATOM 638 O O . LYS A 1 88 ? 1.117 -0.929 -9.422 1.00 94.94 88 LYS A O 1
ATOM 643 N N . ILE A 1 89 ? 3.297 -0.867 -8.967 1.00 94.62 89 ILE A N 1
ATOM 644 C CA . ILE A 1 89 ? 3.314 0.561 -8.655 1.00 94.62 89 ILE A CA 1
ATOM 645 C C . ILE A 1 89 ? 3.177 1.342 -9.959 1.00 94.62 89 ILE A C 1
ATOM 647 O O . ILE A 1 89 ? 4.060 1.281 -10.814 1.00 94.62 89 ILE A O 1
ATOM 651 N N . ALA A 1 90 ? 2.061 2.046 -10.130 1.00 94.00 90 ALA A N 1
ATOM 652 C CA . ALA A 1 90 ? 1.834 2.910 -11.284 1.00 94.00 90 ALA A CA 1
ATOM 653 C C . ALA A 1 90 ? 2.493 4.273 -11.094 1.00 94.00 90 ALA A C 1
ATOM 655 O O . ALA A 1 90 ? 3.136 4.764 -12.016 1.00 94.00 90 ALA A O 1
ATOM 656 N N . ARG A 1 91 ? 2.336 4.871 -9.908 1.00 93.62 91 ARG A N 1
ATOM 657 C CA . ARG A 1 91 ? 2.827 6.221 -9.614 1.00 93.62 91 ARG A CA 1
ATOM 658 C C . ARG A 1 91 ? 3.257 6.355 -8.162 1.00 93.62 91 ARG A C 1
ATOM 660 O O . ARG A 1 91 ? 2.577 5.856 -7.265 1.00 93.62 91 ARG A O 1
ATOM 667 N N . ILE A 1 92 ? 4.334 7.105 -7.939 1.00 91.69 92 ILE A N 1
ATOM 668 C CA . ILE A 1 92 ? 4.765 7.530 -6.604 1.00 91.69 92 ILE A CA 1
ATOM 669 C C . ILE A 1 92 ? 4.618 9.041 -6.481 1.00 91.69 92 ILE A C 1
ATOM 671 O O . ILE A 1 92 ? 5.276 9.795 -7.194 1.00 91.69 92 ILE A O 1
ATOM 675 N N . GLU A 1 93 ? 3.793 9.499 -5.540 1.00 87.75 93 GLU A N 1
ATOM 676 C CA . GLU A 1 93 ? 3.690 10.926 -5.246 1.00 87.75 93 GLU A CA 1
ATOM 677 C C . GLU A 1 93 ? 4.773 11.370 -4.264 1.00 87.75 93 GLU A C 1
ATOM 679 O O . GLU A 1 93 ? 4.880 10.867 -3.141 1.00 87.75 93 GLU A O 1
ATOM 684 N N . GLN A 1 94 ? 5.580 12.347 -4.686 1.00 81.19 94 GLN A N 1
ATOM 685 C CA . GLN A 1 94 ? 6.623 12.923 -3.843 1.00 81.19 94 GLN A CA 1
ATOM 686 C C . GLN A 1 94 ? 6.033 13.583 -2.594 1.00 81.19 94 GLN A C 1
ATOM 688 O O . GLN A 1 94 ? 5.027 14.282 -2.660 1.00 81.19 94 GLN A O 1
ATOM 693 N N . GLY A 1 95 ? 6.703 13.391 -1.455 1.00 77.25 95 GLY A N 1
ATOM 694 C CA . GLY A 1 95 ? 6.321 14.018 -0.187 1.00 77.25 95 GLY A CA 1
ATOM 695 C C . GLY A 1 95 ? 5.132 13.365 0.520 1.00 77.25 95 GLY A C 1
ATOM 696 O O . GLY A 1 95 ? 4.684 13.888 1.536 1.00 77.25 95 GLY A O 1
ATOM 697 N N . THR A 1 96 ? 4.637 12.229 0.024 1.00 78.12 96 THR A N 1
ATOM 698 C CA . THR A 1 96 ? 3.475 11.536 0.593 1.00 78.12 96 THR A CA 1
ATOM 699 C C . THR A 1 96 ? 3.834 10.109 1.002 1.00 78.12 96 THR A C 1
ATOM 701 O O . THR A 1 96 ? 4.817 9.534 0.531 1.00 78.12 96 THR A O 1
ATOM 704 N N . SER A 1 97 ? 3.048 9.536 1.915 1.00 83.19 97 SER A N 1
ATOM 705 C CA . SER A 1 97 ? 3.137 8.113 2.271 1.00 83.19 97 SER A CA 1
ATOM 706 C C . SER A 1 97 ? 2.158 7.256 1.462 1.00 83.19 97 SER A C 1
ATOM 708 O O . SER A 1 97 ? 1.982 6.081 1.770 1.00 83.19 97 SER A O 1
ATOM 710 N N . GLU A 1 98 ? 1.516 7.808 0.43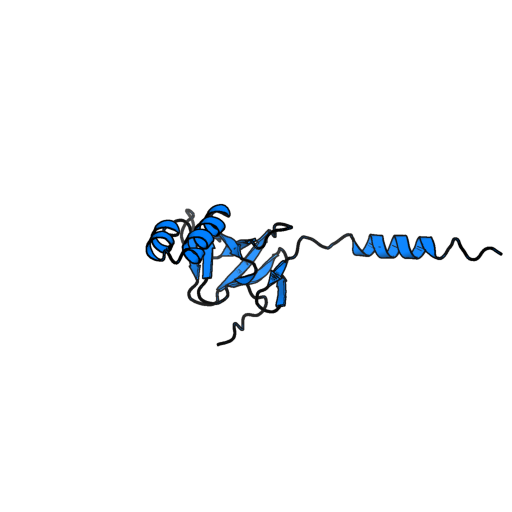1 1.00 88.81 98 GLU A N 1
ATOM 711 C CA . GLU A 1 98 ? 0.604 7.088 -0.457 1.00 88.81 98 GLU A CA 1
ATOM 712 C C . GLU A 1 98 ? 1.200 6.899 -1.855 1.00 88.81 98 GLU A C 1
ATOM 714 O O . GLU A 1 98 ? 2.024 7.681 -2.325 1.00 88.81 98 GLU A O 1
ATOM 719 N N . GLN A 1 99 ? 0.776 5.838 -2.535 1.00 90.75 99 GLN A N 1
ATOM 720 C CA . GLN A 1 99 ? 1.164 5.528 -3.907 1.00 90.75 99 GLN A CA 1
ATOM 721 C C . GLN A 1 99 ? -0.010 4.949 -4.678 1.00 90.75 99 GLN A C 1
ATOM 723 O O . GLN A 1 99 ? -0.842 4.246 -4.102 1.00 90.75 99 GLN A O 1
ATOM 728 N N . LEU A 1 100 ? -0.042 5.210 -5.983 1.00 89.31 100 LEU A N 1
ATOM 729 C CA . LEU A 1 100 ? -1.010 4.606 -6.887 1.00 89.31 100 LEU A CA 1
ATOM 730 C C . LEU A 1 100 ? -0.467 3.264 -7.371 1.00 89.31 100 LEU A C 1
ATOM 732 O O . LEU A 1 100 ? 0.642 3.182 -7.916 1.00 89.31 100 LEU A O 1
ATOM 736 N N . VAL A 1 101 ? -1.264 2.216 -7.212 1.00 92.88 101 VAL A N 1
ATOM 737 C CA . VAL A 1 101 ? -0.937 0.858 -7.634 1.00 92.88 101 VAL A CA 1
ATOM 738 C C . VAL A 1 101 ? -2.010 0.293 -8.558 1.00 92.88 101 VAL A C 1
ATOM 740 O O . VAL A 1 101 ? -3.165 0.701 -8.519 1.00 92.88 101 VAL A O 1
ATOM 743 N N . LEU A 1 102 ? -1.612 -0.673 -9.376 1.00 89.38 102 LEU A N 1
ATOM 744 C CA . LEU A 1 102 ? -2.469 -1.467 -10.244 1.00 89.38 102 LEU A CA 1
ATOM 745 C C . LEU A 1 102 ? -2.642 -2.855 -9.642 1.00 89.38 102 LEU A C 1
ATOM 747 O O . LEU A 1 102 ? -1.650 -3.519 -9.312 1.00 89.38 102 LEU A O 1
ATOM 751 N N . VAL A 1 103 ? -3.888 -3.308 -9.574 1.00 87.75 103 VAL A N 1
ATOM 752 C CA . VAL A 1 103 ? -4.272 -4.603 -9.012 1.00 87.75 103 VAL A CA 1
ATOM 753 C C . VAL A 1 103 ? -5.209 -5.325 -9.971 1.00 87.75 103 VAL A C 1
ATOM 755 O O . VAL A 1 103 ? -6.163 -4.741 -10.469 1.00 87.75 103 VAL A O 1
ATOM 758 N N . LYS A 1 104 ? -4.946 -6.598 -10.269 1.00 83.94 104 LYS A N 1
ATOM 759 C CA . LYS A 1 104 ? -5.789 -7.378 -11.189 1.00 83.94 104 LYS A CA 1
ATOM 760 C C . LYS A 1 104 ? -6.963 -8.011 -10.449 1.00 83.94 104 LYS A C 1
ATOM 762 O O . LYS A 1 104 ? -6.766 -8.549 -9.371 1.00 83.94 104 LYS A O 1
ATOM 767 N N . GLY A 1 105 ? -8.138 -8.050 -11.078 1.00 69.44 105 GLY A N 1
ATOM 768 C CA . GLY A 1 105 ? -9.259 -8.857 -10.580 1.00 69.44 105 GLY A CA 1
ATOM 769 C C . GLY A 1 105 ? -9.897 -8.353 -9.282 1.00 69.44 105 GLY A C 1
ATOM 770 O O . GLY A 1 105 ? -10.551 -9.129 -8.595 1.00 69.44 105 GLY A O 1
ATOM 771 N N . LEU A 1 106 ? -9.714 -7.074 -8.941 1.00 69.06 106 LEU A N 1
ATOM 772 C CA . LEU A 1 106 ? -10.567 -6.392 -7.971 1.00 69.06 106 LEU A CA 1
ATOM 773 C C . LEU A 1 106 ? -11.722 -5.766 -8.750 1.00 69.06 106 LEU A C 1
ATOM 775 O O . LEU A 1 106 ? -11.540 -4.719 -9.367 1.00 69.06 106 LEU A O 1
ATOM 779 N N . ASP A 1 107 ? -12.861 -6.447 -8.790 1.00 56.59 107 ASP A N 1
ATOM 780 C CA . ASP A 1 107 ? -14.016 -6.084 -9.614 1.00 56.59 107 ASP A CA 1
ATOM 781 C C . ASP A 1 107 ? -14.478 -4.623 -9.411 1.00 56.59 107 ASP A C 1
ATOM 783 O O . ASP A 1 107 ? -14.985 -4.248 -8.355 1.00 56.59 107 ASP A O 1
ATOM 787 N N . GLU A 1 108 ? -14.207 -3.783 -10.418 1.00 55.53 108 GLU A N 1
ATOM 788 C CA . GLU A 1 108 ? -15.151 -2.997 -11.242 1.00 55.53 108 GLU A CA 1
ATOM 789 C C . GLU A 1 108 ? -14.346 -1.984 -12.092 1.00 55.53 108 GLU A C 1
ATOM 791 O O . GLU A 1 108 ? -14.084 -0.852 -11.675 1.00 55.53 108 GLU A O 1
ATOM 796 N N . PRO A 1 109 ? -13.962 -2.372 -13.315 1.00 49.09 109 PRO A N 1
ATOM 797 C CA . PRO A 1 109 ? -14.482 -1.670 -14.484 1.00 49.09 109 PRO A CA 1
ATOM 798 C C . PRO A 1 109 ? -15.146 -2.679 -15.427 1.00 49.09 109 PRO A C 1
ATOM 800 O O . PRO A 1 109 ? -15.080 -3.882 -15.206 1.00 49.09 109 PRO A O 1
ATOM 803 N N . SER A 1 110 ? -15.801 -2.206 -16.484 1.00 55.31 110 SER A N 1
ATOM 804 C CA . SER A 1 110 ? -16.621 -2.971 -17.442 1.00 55.31 110 SER A CA 1
ATOM 805 C C . SER A 1 110 ? -15.968 -4.212 -18.093 1.00 55.31 110 SER A C 1
ATOM 807 O O . SER A 1 110 ? -16.613 -4.884 -18.894 1.00 55.31 110 SER A O 1
ATOM 809 N N . ASP A 1 111 ? -14.705 -4.501 -17.779 1.00 60.09 111 ASP A N 1
ATOM 810 C CA . ASP A 1 111 ? -13.938 -5.658 -18.212 1.00 60.09 111 ASP A CA 1
ATOM 811 C C . ASP A 1 111 ? -12.996 -6.141 -17.078 1.00 60.09 111 ASP A C 1
ATOM 813 O O . ASP A 1 111 ? -12.034 -5.438 -16.744 1.00 60.09 111 ASP A O 1
ATOM 817 N N . PRO A 1 112 ? -13.206 -7.348 -16.515 1.00 61.97 112 PRO A N 1
ATOM 818 C CA . PRO A 1 112 ? -12.349 -7.931 -15.476 1.00 61.97 112 PRO A CA 1
ATOM 819 C C . PRO A 1 112 ? -10.924 -8.269 -15.962 1.00 61.97 112 PRO A C 1
ATOM 821 O O . PRO A 1 112 ? -10.072 -8.678 -15.169 1.00 61.97 112 PRO A O 1
ATOM 824 N N . SER A 1 113 ? -10.632 -8.114 -17.260 1.00 66.94 113 SER A N 1
ATOM 825 C CA . SER A 1 113 ? -9.289 -8.276 -17.824 1.00 66.94 113 SER A CA 1
ATOM 826 C C . SER A 1 113 ? -8.351 -7.096 -17.529 1.00 66.94 113 SER A C 1
ATOM 828 O O . SER A 1 113 ? -7.125 -7.250 -17.616 1.00 66.94 113 SER A O 1
ATOM 830 N N . GLN A 1 114 ? -8.896 -5.936 -17.147 1.00 76.19 114 GLN A N 1
ATOM 831 C CA . GLN A 1 114 ? -8.118 -4.729 -16.873 1.00 76.19 114 GLN A CA 1
ATOM 832 C C . GLN A 1 114 ? -7.828 -4.573 -15.373 1.00 76.19 114 GLN A C 1
ATOM 834 O O . GLN A 1 114 ? -8.698 -4.833 -14.543 1.00 76.19 114 GLN A O 1
ATOM 839 N N . PRO A 1 115 ? -6.600 -4.176 -14.990 1.00 82.25 115 PRO A N 1
ATOM 840 C CA . PRO A 1 115 ? -6.287 -3.938 -13.591 1.00 82.25 115 PRO A CA 1
ATOM 841 C C . PRO A 1 115 ? -6.997 -2.680 -13.071 1.00 82.25 115 PRO A C 1
ATOM 843 O O . PRO A 1 115 ? -7.058 -1.665 -13.759 1.00 82.25 115 PRO A O 1
ATOM 846 N N . SER A 1 116 ? -7.459 -2.741 -11.828 1.00 88.00 116 SER A N 1
ATOM 847 C CA . SER A 1 116 ? -8.004 -1.615 -11.072 1.00 88.00 116 SER A CA 1
ATOM 848 C C . SER A 1 116 ? -6.877 -0.756 -10.501 1.00 88.00 116 SER A C 1
ATOM 850 O O . SER A 1 116 ? -5.854 -1.281 -10.050 1.00 88.00 116 SER A O 1
ATOM 852 N N . GLU A 1 117 ? -7.067 0.564 -10.495 1.00 92.44 117 GLU A N 1
ATOM 853 C CA . GLU A 1 117 ? -6.133 1.505 -9.874 1.00 92.44 117 GLU A CA 1
ATOM 854 C C . GLU A 1 117 ? -6.573 1.826 -8.445 1.00 92.44 117 GLU A C 1
ATOM 856 O O . GLU A 1 117 ? -7.727 2.184 -8.208 1.00 92.44 117 GLU A O 1
ATOM 861 N N . LEU A 1 118 ? -5.656 1.700 -7.487 1.00 94.44 118 LEU A N 1
ATOM 862 C CA . LEU A 1 118 ? -5.920 1.962 -6.077 1.00 94.44 118 LEU A CA 1
ATOM 863 C C . LEU A 1 118 ? -4.777 2.747 -5.448 1.00 94.44 118 LEU A C 1
ATOM 865 O O . LEU A 1 118 ? -3.602 2.473 -5.681 1.00 94.44 118 LEU A O 1
ATOM 869 N N . TRP A 1 119 ? -5.123 3.685 -4.581 1.00 95.06 119 TRP A N 1
ATOM 870 C CA . TRP A 1 119 ? -4.197 4.335 -3.675 1.00 95.06 119 TRP A CA 1
ATOM 871 C C . TRP A 1 119 ? -3.936 3.444 -2.469 1.00 95.06 119 TRP A C 1
ATOM 873 O O . TRP A 1 119 ? -4.867 3.000 -1.797 1.00 95.06 119 TRP A O 1
ATOM 883 N N . MET A 1 120 ? -2.664 3.218 -2.155 1.00 94.56 120 MET A N 1
ATOM 884 C CA . MET A 1 120 ? -2.220 2.447 -0.995 1.00 94.56 120 MET A CA 1
ATOM 885 C C . MET A 1 120 ? -1.117 3.180 -0.244 1.00 94.56 120 MET A C 1
ATOM 887 O O . MET A 1 120 ? -0.317 3.901 -0.837 1.00 94.56 120 MET A O 1
ATOM 891 N N . ARG A 1 121 ? -1.021 2.957 1.071 1.00 93.31 121 ARG A N 1
ATOM 892 C CA . ARG A 1 121 ? 0.124 3.454 1.840 1.00 93.31 121 ARG A CA 1
ATOM 893 C C . ARG A 1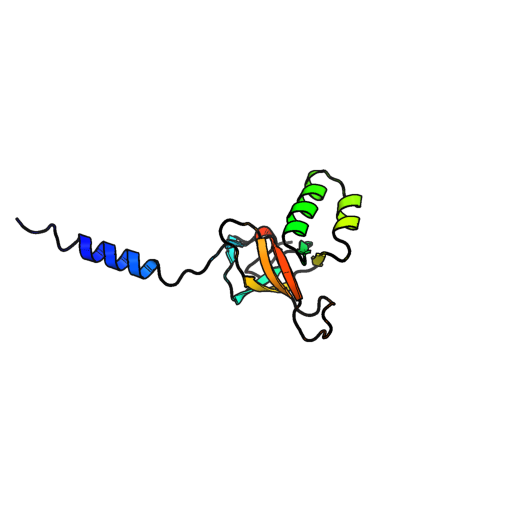 121 ? 1.377 2.654 1.525 1.00 93.31 121 ARG A C 1
ATOM 895 O O . ARG A 1 121 ? 1.350 1.427 1.531 1.00 93.31 121 ARG A O 1
ATOM 902 N N . ASN A 1 122 ? 2.506 3.330 1.381 1.00 92.19 122 ASN A N 1
ATOM 903 C CA . ASN A 1 122 ? 3.814 2.703 1.210 1.00 92.19 122 ASN A CA 1
ATOM 904 C C . ASN A 1 122 ? 4.177 1.759 2.379 1.00 92.19 122 ASN A C 1
ATOM 906 O O . ASN A 1 122 ? 4.768 0.704 2.170 1.00 92.19 122 ASN A O 1
ATOM 910 N N . THR A 1 123 ? 3.738 2.075 3.602 1.00 91.50 123 THR A N 1
ATOM 911 C CA . THR A 1 123 ? 3.886 1.225 4.802 1.00 91.50 123 THR A CA 1
ATOM 912 C C . THR A 1 123 ? 3.011 -0.032 4.792 1.00 91.50 123 THR A C 1
ATOM 914 O O . THR A 1 123 ? 3.147 -0.895 5.662 1.00 91.50 123 THR A O 1
ATOM 917 N N . SER A 1 124 ? 2.117 -0.148 3.811 1.00 92.31 124 SER A N 1
ATOM 918 C CA . SER A 1 124 ? 1.328 -1.345 3.525 1.00 92.31 124 SER A CA 1
ATOM 919 C C . SER A 1 124 ? 1.876 -2.146 2.349 1.00 92.31 124 SER A C 1
ATOM 921 O O . SER A 1 124 ? 1.248 -3.1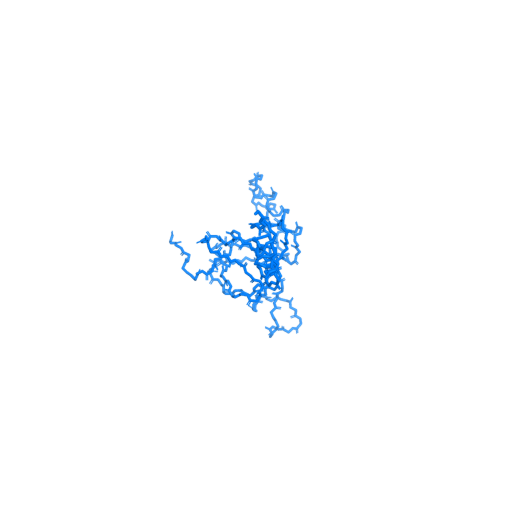19 1.961 1.00 92.31 124 SER A O 1
ATOM 923 N N . LEU A 1 125 ? 3.016 -1.759 1.773 1.00 93.75 125 LEU A N 1
ATOM 924 C CA . LEU A 1 125 ? 3.616 -2.428 0.624 1.00 93.75 125 LEU A CA 1
ATOM 925 C C . LEU A 1 125 ? 5.013 -2.933 0.979 1.00 93.75 125 LEU A C 1
ATOM 927 O O . LEU A 1 125 ? 5.806 -2.194 1.558 1.00 93.75 125 LEU A O 1
ATOM 931 N N . THR A 1 126 ? 5.336 -4.168 0.611 1.00 93.62 126 THR A N 1
ATOM 932 C CA . THR A 1 126 ? 6.674 -4.755 0.758 1.00 93.62 126 THR A CA 1
ATOM 933 C C . THR A 1 126 ? 7.298 -5.025 -0.604 1.00 93.62 126 THR A C 1
ATOM 935 O O . THR A 1 126 ? 6.600 -5.346 -1.569 1.00 93.62 126 THR A O 1
ATOM 938 N N . VAL A 1 127 ? 8.623 -4.911 -0.707 1.00 93.06 127 VAL A N 1
ATOM 939 C CA . VAL A 1 127 ? 9.337 -5.342 -1.924 1.00 93.06 127 VAL A CA 1
ATOM 940 C C . VAL A 1 127 ? 9.510 -6.859 -1.951 1.00 93.06 127 VAL A C 1
ATOM 942 O O . VAL A 1 127 ? 9.486 -7.474 -3.017 1.00 93.06 127 VAL A O 1
ATOM 945 N N . ASN A 1 128 ? 9.618 -7.482 -0.777 1.00 88.62 128 ASN A N 1
ATOM 946 C CA . ASN A 1 128 ? 9.666 -8.926 -0.642 1.00 88.62 128 ASN A CA 1
ATOM 947 C C . ASN A 1 128 ? 8.267 -9.497 -0.405 1.00 88.62 128 ASN A C 1
ATOM 949 O O . ASN A 1 128 ? 7.478 -8.974 0.378 1.00 88.62 128 ASN A O 1
ATOM 953 N N . LYS A 1 129 ? 7.984 -10.648 -1.018 1.00 81.25 129 LYS A N 1
ATOM 954 C CA . LYS A 1 129 ? 6.745 -11.410 -0.784 1.00 81.25 129 LYS A CA 1
ATOM 955 C C . LYS A 1 129 ? 6.649 -11.969 0.646 1.00 81.25 129 LYS A C 1
ATOM 957 O O . LYS A 1 129 ? 5.582 -12.391 1.081 1.00 81.25 129 LYS A O 1
ATOM 962 N N . GLN A 1 130 ? 7.769 -12.004 1.368 1.00 68.44 130 GLN A N 1
ATOM 963 C CA . GLN A 1 130 ? 7.840 -12.491 2.739 1.00 68.44 130 GLN A CA 1
ATOM 964 C C . GLN A 1 130 ? 7.386 -11.397 3.700 1.00 68.44 130 GLN A C 1
ATOM 966 O O . GLN A 1 130 ? 8.176 -10.571 4.148 1.00 68.44 130 GLN A O 1
ATOM 971 N N . VAL A 1 131 ? 6.102 -11.401 4.030 1.00 59.09 131 VAL A N 1
ATOM 972 C CA . VAL A 1 131 ? 5.615 -10.663 5.189 1.00 59.09 131 VAL A CA 1
ATOM 973 C C . VAL A 1 131 ? 5.743 -11.609 6.383 1.00 59.09 131 VAL A C 1
ATOM 975 O O . VAL A 1 131 ? 5.139 -12.679 6.380 1.00 59.09 131 VAL A O 1
ATOM 978 N N . GLN A 1 132 ? 6.605 -11.257 7.341 1.00 50.88 132 GLN A N 1
ATOM 979 C CA . GLN A 1 132 ? 6.862 -12.035 8.559 1.00 50.88 132 GLN A CA 1
ATOM 980 C C . GLN A 1 132 ? 5.560 -12.412 9.304 1.00 50.88 132 GLN A C 1
ATOM 982 O O . GLN A 1 132 ? 4.593 -11.646 9.219 1.00 50.88 132 GLN A O 1
ATOM 987 N N . PRO A 1 133 ? 5.553 -13.582 9.980 1.00 46.69 133 PRO A N 1
ATOM 988 C CA . PRO A 1 133 ? 4.394 -14.154 10.672 1.00 46.69 133 PRO A CA 1
ATOM 989 C C . PRO A 1 133 ? 3.865 -13.293 11.821 1.00 46.69 133 PRO A C 1
ATOM 991 O O . PRO A 1 133 ? 4.662 -12.533 12.419 1.00 46.69 133 PRO A O 1
#